Protein AF-A0A957PNC5-F1 (afdb_monomer)

Structure (mmCIF, N/CA/C/O backbone):
data_AF-A0A957PNC5-F1
#
_entry.id   AF-A0A957PNC5-F1
#
loop_
_atom_site.group_PDB
_atom_site.id
_atom_site.type_symbol
_atom_site.label_atom_id
_atom_site.label_alt_id
_atom_site.label_comp_id
_atom_site.label_asym_id
_atom_site.label_entity_id
_atom_site.label_seq_id
_atom_site.pdbx_PDB_ins_code
_atom_site.Cartn_x
_atom_site.Cartn_y
_atom_site.Cartn_z
_atom_site.occupancy
_atom_site.B_iso_or_equiv
_atom_site.auth_seq_id
_atom_site.auth_comp_id
_atom_site.auth_asym_id
_atom_site.auth_atom_id
_atom_site.pdbx_PDB_model_num
ATOM 1 N N . MET A 1 1 ? 0.873 13.621 4.300 1.00 61.62 1 MET A N 1
ATOM 2 C CA . MET A 1 1 ? 0.457 12.237 4.635 1.00 61.62 1 MET A CA 1
ATOM 3 C C . MET A 1 1 ? -0.164 11.619 3.386 1.00 61.62 1 MET A C 1
ATOM 5 O O . MET A 1 1 ? -0.632 12.381 2.552 1.00 61.62 1 MET A O 1
ATOM 9 N N . GLY A 1 2 ? -0.069 10.304 3.162 1.00 75.56 2 GLY A N 1
ATOM 10 C CA . GLY A 1 2 ? -0.577 9.691 1.921 1.00 75.56 2 GLY A CA 1
ATOM 11 C C . GLY A 1 2 ? -2.088 9.879 1.741 1.00 75.56 2 GLY A C 1
ATOM 12 O O . GLY A 1 2 ? -2.769 10.270 2.685 1.00 75.56 2 GLY A O 1
ATOM 13 N N . LYS A 1 3 ? -2.602 9.602 0.538 1.00 89.31 3 LYS A N 1
ATOM 14 C CA . LYS A 1 3 ? -4.032 9.680 0.212 1.00 89.31 3 LYS A CA 1
ATOM 15 C C . LYS A 1 3 ? -4.572 8.251 0.078 1.00 89.31 3 LYS A C 1
ATOM 17 O O . LYS A 1 3 ? -4.245 7.622 -0.924 1.00 89.31 3 LYS A O 1
ATOM 22 N N . PRO A 1 4 ? -5.286 7.711 1.083 1.00 94.00 4 PRO A N 1
ATOM 23 C CA . PRO A 1 4 ? -5.974 6.432 0.937 1.00 94.00 4 PRO A CA 1
ATOM 24 C C . PRO A 1 4 ? -7.058 6.541 -0.136 1.00 94.00 4 PRO A C 1
ATOM 26 O O . PRO A 1 4 ? -7.670 7.602 -0.276 1.00 94.00 4 PRO A O 1
ATOM 29 N N . ASP A 1 5 ? -7.314 5.452 -0.854 1.00 95.81 5 ASP A N 1
ATOM 30 C CA . ASP A 1 5 ? -8.393 5.384 -1.847 1.00 95.81 5 ASP A CA 1
ATOM 31 C C . ASP A 1 5 ? -9.758 5.319 -1.161 1.00 95.81 5 ASP A C 1
ATOM 33 O O . ASP A 1 5 ? -10.714 5.962 -1.591 1.00 95.81 5 ASP A O 1
ATOM 37 N N . PHE A 1 6 ? -9.823 4.599 -0.036 1.00 95.00 6 PHE A N 1
ATOM 38 C CA . PHE A 1 6 ? -11.012 4.520 0.804 1.00 95.00 6 PHE A CA 1
ATOM 39 C C . PHE A 1 6 ? -10.656 4.769 2.268 1.00 95.00 6 PHE A C 1
ATOM 41 O O . PHE A 1 6 ? -9.642 4.288 2.784 1.00 95.00 6 PHE A O 1
ATOM 48 N N . VAL A 1 7 ? -11.525 5.506 2.956 1.00 95.62 7 VAL A N 1
ATOM 49 C CA . VAL A 1 7 ? -11.371 5.840 4.373 1.00 95.62 7 VAL A CA 1
ATOM 50 C C . VAL A 1 7 ? -12.671 5.521 5.098 1.00 95.62 7 VAL A C 1
ATOM 52 O O . VAL A 1 7 ? -13.740 5.953 4.676 1.00 95.62 7 VAL A O 1
ATOM 55 N N . PHE A 1 8 ? -12.569 4.812 6.222 1.00 94.38 8 PHE A N 1
ATOM 56 C CA . PHE A 1 8 ? -13.682 4.544 7.134 1.00 94.38 8 PHE A CA 1
ATOM 57 C C . PHE A 1 8 ? -13.349 5.153 8.503 1.00 94.38 8 PHE A C 1
ATOM 59 O O . PHE A 1 8 ? -12.725 4.490 9.338 1.00 94.38 8 PHE A O 1
ATOM 66 N N . PRO A 1 9 ? -13.706 6.432 8.746 1.00 94.12 9 PRO A N 1
ATOM 67 C CA . PRO A 1 9 ? -13.248 7.162 9.928 1.00 94.12 9 PRO A CA 1
ATOM 68 C C . PRO A 1 9 ? -13.722 6.562 11.254 1.00 94.12 9 PRO A C 1
ATOM 70 O O . PRO A 1 9 ? -12.939 6.492 12.198 1.00 94.12 9 PRO A O 1
ATOM 73 N N . LYS A 1 10 ? -14.973 6.077 11.320 1.00 94.50 10 LYS A N 1
ATOM 74 C CA . LYS A 1 10 ? -15.556 5.493 12.545 1.00 94.50 10 LYS A CA 1
ATOM 75 C C . LYS A 1 10 ? -14.763 4.278 13.035 1.00 94.50 10 LYS A C 1
ATOM 77 O O . LYS A 1 10 ? -14.557 4.117 14.229 1.00 94.50 10 LYS A O 1
ATOM 82 N N . GLN A 1 11 ? -14.286 3.456 12.107 1.00 93.81 11 GLN A N 1
ATOM 83 C CA . GLN A 1 11 ? -13.492 2.259 12.376 1.00 93.81 11 GLN A CA 1
ATOM 84 C C . GLN A 1 11 ? -11.975 2.522 12.334 1.00 93.81 11 GLN A C 1
ATOM 86 O O . GLN A 1 11 ? -11.191 1.595 12.530 1.00 93.81 11 GLN A O 1
ATOM 91 N N . LYS A 1 12 ? -11.550 3.761 12.044 1.00 94.94 12 LYS A N 1
ATOM 92 C CA . LYS A 1 12 ? -10.154 4.148 11.786 1.00 94.94 12 LYS A CA 1
ATOM 93 C C . LYS A 1 12 ? -9.460 3.245 10.759 1.00 94.94 12 LYS A C 1
ATOM 95 O O . LYS A 1 12 ? -8.335 2.798 10.977 1.00 94.94 12 LYS A O 1
ATOM 100 N N . ILE A 1 13 ? -10.106 2.978 9.623 1.00 95.50 13 ILE A N 1
ATOM 101 C CA . ILE A 1 13 ? -9.521 2.172 8.539 1.00 95.50 13 ILE A CA 1
ATOM 102 C C . ILE A 1 13 ? -9.119 3.070 7.370 1.00 95.50 13 ILE A C 1
ATOM 104 O O . ILE A 1 13 ? -9.923 3.867 6.888 1.00 95.50 13 ILE A O 1
ATOM 108 N N . ALA A 1 14 ? -7.890 2.893 6.888 1.00 96.62 14 ALA A N 1
ATOM 109 C CA . ALA A 1 14 ? -7.391 3.470 5.646 1.00 96.62 14 ALA A CA 1
ATOM 110 C C . ALA A 1 14 ? -7.044 2.333 4.677 1.00 96.62 14 ALA A C 1
ATOM 112 O O . ALA A 1 14 ? -6.178 1.508 4.983 1.00 96.62 14 ALA A O 1
ATOM 113 N N . LEU A 1 15 ? -7.724 2.280 3.532 1.00 95.62 15 LEU A N 1
ATOM 114 C CA . LEU A 1 15 ? -7.517 1.263 2.505 1.00 95.62 15 LEU A CA 1
ATOM 115 C C . LEU A 1 15 ? -6.841 1.879 1.278 1.00 95.62 15 LEU A C 1
ATOM 117 O O . LEU A 1 15 ? -7.287 2.905 0.765 1.00 95.62 15 LEU A O 1
ATOM 121 N N . PHE A 1 16 ? -5.778 1.224 0.820 1.00 96.69 16 PHE A N 1
ATOM 122 C CA . PHE A 1 16 ? -5.029 1.572 -0.383 1.00 96.69 16 PHE A CA 1
ATOM 123 C C . PHE A 1 16 ? -5.155 0.459 -1.424 1.00 96.69 16 PHE A C 1
ATOM 125 O O . PHE A 1 16 ? -5.068 -0.726 -1.082 1.00 96.69 16 PHE A O 1
ATOM 132 N N . VAL A 1 17 ? -5.328 0.847 -2.683 1.00 96.00 17 VAL A N 1
ATOM 133 C CA . VAL A 1 17 ? -5.268 -0.025 -3.852 1.00 96.00 17 VAL A CA 1
ATOM 134 C C . VAL A 1 17 ? -3.953 0.245 -4.578 1.00 96.00 17 VAL A C 1
ATOM 136 O O . VAL A 1 17 ? -3.796 1.229 -5.294 1.00 96.00 17 VAL A O 1
ATOM 139 N N . ASP A 1 18 ? -2.989 -0.648 -4.385 1.00 95.69 18 ASP A N 1
ATOM 140 C CA . ASP A 1 18 ? -1.640 -0.486 -4.906 1.00 95.69 18 ASP A CA 1
ATOM 141 C C . ASP A 1 18 ? -1.533 -1.032 -6.329 1.00 95.69 18 ASP A C 1
ATOM 143 O O . ASP A 1 18 ? -1.593 -2.245 -6.570 1.00 95.69 18 ASP A O 1
ATOM 147 N N . GLY A 1 19 ? -1.293 -0.135 -7.284 1.00 94.31 19 GLY A N 1
ATOM 148 C CA . GLY A 1 19 ? -0.875 -0.522 -8.628 1.00 94.31 19 GLY A CA 1
ATOM 149 C C . GLY A 1 19 ? 0.451 -1.293 -8.600 1.00 94.31 19 GLY A C 1
ATOM 150 O O . GLY A 1 19 ? 1.427 -0.842 -7.991 1.00 94.31 19 GLY A O 1
ATOM 151 N N . CYS A 1 20 ? 0.523 -2.454 -9.259 1.00 93.06 20 CYS A N 1
ATOM 152 C CA . CYS A 1 20 ? 1.673 -3.351 -9.145 1.00 93.06 20 CYS A CA 1
ATOM 153 C C . CYS A 1 20 ? 2.947 -2.727 -9.692 1.00 93.06 20 CYS A C 1
ATOM 155 O O . CYS A 1 20 ? 4.012 -2.906 -9.105 1.00 93.06 20 CYS A O 1
ATOM 157 N N . PHE A 1 21 ? 2.833 -1.978 -10.785 1.00 91.94 21 PHE A N 1
ATOM 158 C CA . PHE A 1 21 ? 3.963 -1.260 -11.349 1.00 91.94 21 PHE A CA 1
ATOM 159 C C . PHE A 1 21 ? 4.436 -0.144 -10.406 1.00 91.94 21 PHE A C 1
ATOM 161 O O . PHE A 1 21 ? 5.575 -0.158 -9.951 1.00 91.94 21 PHE A O 1
ATOM 168 N N . TRP A 1 22 ? 3.544 0.789 -10.055 1.00 91.81 22 TRP A N 1
ATOM 169 C CA . TRP A 1 22 ? 3.887 2.029 -9.347 1.00 91.81 22 TRP A CA 1
ATOM 170 C C . TRP A 1 22 ? 4.397 1.828 -7.923 1.00 91.81 22 TRP A C 1
ATOM 172 O O . TRP A 1 22 ? 5.264 2.582 -7.478 1.00 91.81 22 TRP A O 1
ATOM 182 N N . HIS A 1 23 ? 3.876 0.820 -7.226 1.00 92.31 23 HIS A N 1
ATOM 183 C CA . HIS A 1 23 ? 4.252 0.500 -5.847 1.00 92.31 23 HIS A CA 1
ATOM 184 C C . HIS A 1 23 ? 5.256 -0.664 -5.775 1.00 92.31 23 HIS A C 1
ATOM 186 O O . HIS A 1 23 ? 5.693 -1.063 -4.697 1.00 92.31 23 HIS A O 1
ATOM 192 N N . GLY A 1 24 ? 5.659 -1.196 -6.936 1.00 88.94 24 GLY A N 1
ATOM 193 C CA . GLY A 1 24 ? 6.628 -2.274 -7.090 1.00 88.94 24 GLY A CA 1
ATOM 194 C C . GLY A 1 24 ? 6.224 -3.546 -6.351 1.00 88.94 24 GLY A C 1
ATOM 195 O O . GLY A 1 24 ? 6.826 -3.910 -5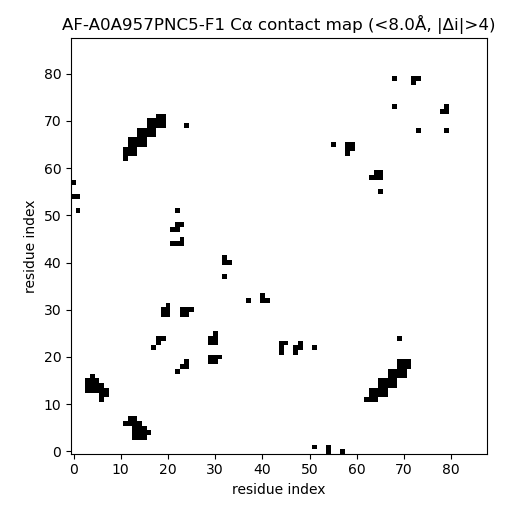.338 1.00 88.94 24 GLY A O 1
ATOM 196 N N . CYS A 1 25 ? 5.221 -4.216 -6.914 1.00 90.00 25 CYS A N 1
ATOM 197 C CA . CYS A 1 25 ? 4.657 -5.475 -6.450 1.00 90.00 25 CYS A CA 1
ATOM 198 C C . CYS A 1 25 ? 5.742 -6.501 -6.088 1.00 90.00 25 CYS A C 1
ATOM 200 O O . CYS A 1 25 ? 6.711 -6.647 -6.838 1.00 90.00 25 CYS A O 1
ATOM 202 N N . PRO A 1 26 ? 5.571 -7.247 -4.980 1.00 86.81 26 PRO A N 1
ATOM 203 C CA . PRO A 1 26 ? 6.518 -8.282 -4.572 1.00 86.81 26 PRO A CA 1
ATOM 204 C C . PRO A 1 26 ? 6.520 -9.504 -5.501 1.00 86.81 26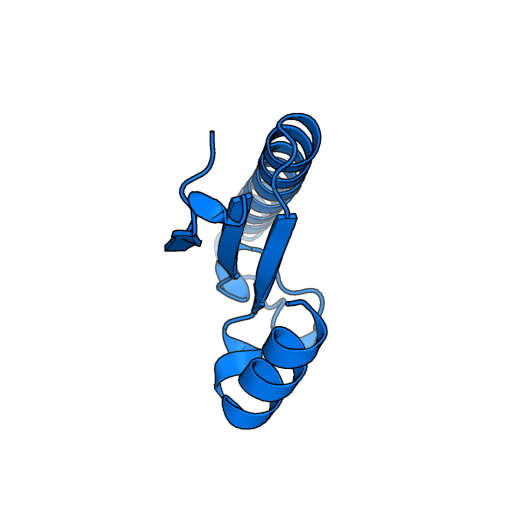 PRO A C 1
ATOM 206 O O . PRO A 1 26 ? 7.430 -10.322 -5.417 1.00 86.81 26 PRO A O 1
ATOM 209 N N . LEU A 1 27 ? 5.510 -9.661 -6.366 1.00 87.81 27 LEU A N 1
ATOM 210 C CA . LEU A 1 27 ? 5.455 -10.768 -7.317 1.00 87.81 27 LEU A CA 1
ATOM 211 C C . LEU A 1 27 ? 6.424 -10.521 -8.484 1.00 87.81 27 LEU A C 1
ATOM 213 O O . LEU A 1 27 ? 6.218 -9.551 -9.219 1.00 87.81 27 LEU A O 1
ATOM 217 N N . PRO A 1 28 ? 7.388 -11.429 -8.749 1.00 80.75 28 PRO A N 1
ATOM 218 C CA . PRO A 1 28 ? 8.399 -11.239 -9.795 1.00 80.75 28 PRO A CA 1
ATOM 219 C C . PRO A 1 28 ? 7.811 -10.960 -11.182 1.00 80.75 28 PRO A C 1
ATOM 221 O O . PRO A 1 28 ? 8.332 -10.145 -11.935 1.00 80.75 28 PRO A O 1
ATOM 224 N N . LYS A 1 29 ? 6.666 -11.582 -11.500 1.00 83.31 29 LYS A N 1
ATOM 225 C CA . LYS A 1 29 ? 5.953 -11.410 -12.778 1.00 83.31 29 LYS A CA 1
ATOM 226 C C . LYS A 1 29 ? 5.452 -9.980 -13.020 1.00 83.31 29 LYS A C 1
ATOM 228 O O . LYS A 1 29 ? 5.125 -9.644 -14.153 1.00 83.31 29 LYS A O 1
ATOM 233 N N . HIS A 1 30 ? 5.356 -9.158 -11.977 1.00 83.38 30 HIS A N 1
ATOM 234 C CA . HIS A 1 30 ? 4.870 -7.780 -12.053 1.00 83.38 30 HIS A CA 1
ATOM 235 C C . HIS A 1 30 ? 5.980 -6.742 -11.815 1.00 83.38 30 HIS A C 1
ATOM 237 O O . HIS A 1 30 ? 5.706 -5.545 -11.827 1.00 83.38 30 HIS A O 1
ATOM 243 N N . SER A 1 31 ? 7.229 -7.177 -11.615 1.00 74.88 31 SER A N 1
ATOM 244 C CA . SER A 1 31 ? 8.376 -6.306 -11.324 1.00 74.88 31 SER A CA 1
ATOM 245 C C . SER A 1 31 ? 9.159 -5.884 -12.579 1.00 74.88 31 SER A C 1
ATOM 247 O O . SER A 1 31 ? 10.334 -5.535 -12.485 1.00 74.88 31 SER A O 1
ATOM 249 N N . ASN A 1 32 ? 8.532 -5.915 -13.758 1.00 80.06 32 ASN A N 1
ATOM 250 C CA . ASN A 1 32 ? 9.200 -5.591 -15.019 1.00 80.06 32 ASN A CA 1
ATOM 251 C C . ASN A 1 32 ? 9.491 -4.088 -15.117 1.00 80.06 32 ASN A C 1
ATOM 253 O O . ASN A 1 32 ? 8.581 -3.274 -15.294 1.00 80.06 32 ASN A O 1
ATOM 257 N N . LEU A 1 33 ? 10.772 -3.725 -15.025 1.00 82.62 33 LEU A N 1
ATOM 258 C CA . LEU A 1 33 ? 11.231 -2.366 -15.294 1.00 82.62 33 LEU A CA 1
ATOM 259 C C . LEU A 1 33 ? 11.189 -2.083 -16.806 1.00 82.62 33 LEU A C 1
ATOM 261 O O . LEU A 1 33 ? 11.559 -2.951 -17.603 1.00 82.62 33 LEU A O 1
ATOM 265 N N . PRO A 1 34 ? 10.780 -0.874 -17.229 1.00 86.38 34 PRO A N 1
ATOM 266 C CA . PRO A 1 34 ? 10.864 -0.478 -18.627 1.00 86.38 34 PRO A CA 1
ATOM 267 C C . PRO A 1 34 ? 12.321 -0.509 -19.096 1.00 86.38 34 PRO A C 1
ATOM 269 O O . PRO A 1 34 ? 13.210 -0.062 -18.375 1.00 86.38 34 PRO A O 1
ATOM 272 N N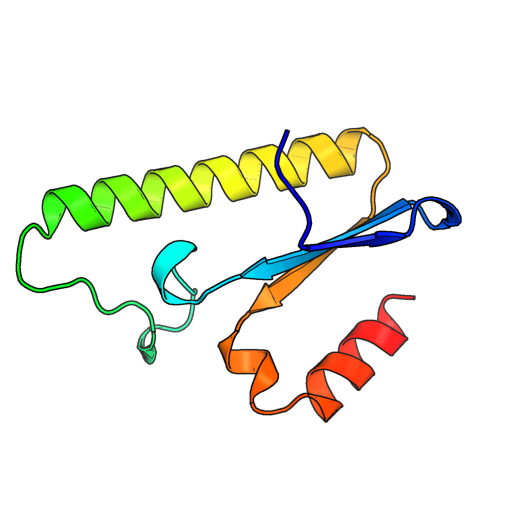 . LYS A 1 35 ? 12.574 -1.003 -20.315 1.00 87.31 35 LYS A N 1
ATOM 273 C CA . LYS A 1 35 ? 13.941 -1.110 -20.862 1.00 87.31 35 LYS A CA 1
ATOM 274 C C . LYS A 1 35 ? 14.642 0.247 -20.989 1.00 87.31 35 LYS A C 1
ATOM 276 O O . LYS A 1 35 ? 15.857 0.311 -20.824 1.00 87.31 35 LYS A O 1
ATOM 281 N N . ASN A 1 36 ? 13.875 1.308 -21.233 1.00 90.94 36 ASN A N 1
ATOM 282 C CA . ASN A 1 36 ? 14.372 2.678 -21.317 1.00 90.94 36 ASN A CA 1
ATOM 283 C C . ASN A 1 36 ? 14.357 3.338 -19.933 1.00 90.94 36 ASN A C 1
ATOM 285 O O . ASN A 1 36 ? 13.377 3.215 -19.199 1.00 90.94 36 ASN A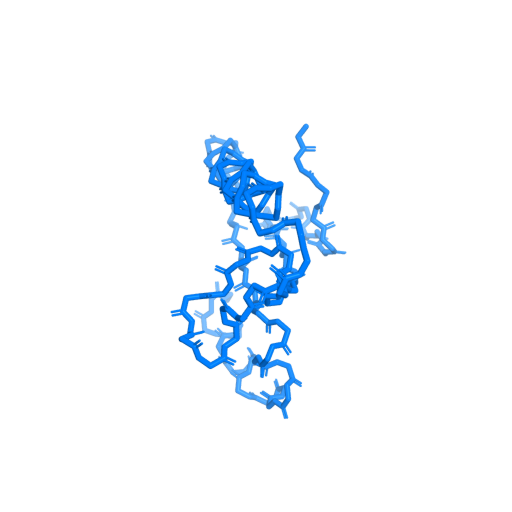 O 1
ATOM 289 N N . ASN A 1 37 ? 15.412 4.092 -19.609 1.00 90.75 37 ASN A N 1
ATOM 290 C CA . ASN A 1 37 ? 15.554 4.843 -18.354 1.00 90.75 37 ASN A CA 1
ATOM 291 C C . ASN A 1 37 ? 15.452 3.965 -17.092 1.00 90.75 37 ASN A C 1
ATOM 293 O O . ASN A 1 37 ? 14.841 4.358 -16.098 1.00 90.75 37 ASN A O 1
ATOM 297 N N . GLN A 1 38 ? 16.046 2.769 -17.123 1.00 91.38 38 GLN A N 1
ATOM 298 C CA . GLN A 1 38 ? 15.954 1.795 -16.028 1.00 91.38 38 GLN A CA 1
ATOM 299 C C . GLN A 1 38 ? 16.386 2.365 -14.676 1.00 91.38 38 GLN A C 1
ATOM 301 O O . GLN A 1 38 ? 15.696 2.152 -13.684 1.00 91.38 38 GLN A O 1
ATOM 306 N N . GLU A 1 39 ? 17.480 3.128 -14.630 1.00 92.50 39 GLU A N 1
ATOM 307 C CA . GLU A 1 39 ? 17.974 3.728 -13.386 1.00 92.50 39 GLU A CA 1
ATOM 308 C C . GLU A 1 39 ? 16.965 4.720 -12.790 1.00 92.50 39 GLU A C 1
ATOM 310 O O . GLU A 1 39 ? 16.686 4.694 -11.589 1.00 92.50 39 GLU A O 1
ATOM 315 N N . PHE A 1 40 ? 16.358 5.555 -13.640 1.00 93.44 40 PHE A N 1
ATOM 316 C CA . PHE A 1 40 ? 15.295 6.472 -13.233 1.00 93.44 40 PHE A CA 1
ATOM 317 C C . PHE A 1 40 ? 14.097 5.705 -12.667 1.00 93.44 40 PHE A C 1
ATOM 319 O O . PHE A 1 40 ? 13.603 6.045 -11.591 1.00 93.44 40 PHE A O 1
ATOM 326 N N . TRP A 1 41 ? 13.644 4.655 -13.357 1.00 92.69 41 TRP A N 1
ATOM 327 C CA . TRP A 1 41 ? 12.514 3.849 -12.899 1.00 92.69 41 TRP A CA 1
ATOM 328 C C . TRP A 1 41 ? 12.823 3.113 -11.597 1.00 92.69 41 TRP A C 1
ATOM 330 O O . TRP A 1 41 ? 11.998 3.143 -10.688 1.00 92.69 41 TRP A O 1
ATOM 340 N N . ALA A 1 42 ? 14.013 2.531 -11.455 1.00 90.88 42 ALA A N 1
ATOM 341 C CA . ALA A 1 42 ? 14.441 1.879 -10.223 1.00 90.88 42 ALA A CA 1
ATOM 342 C C . ALA A 1 42 ? 14.423 2.858 -9.037 1.00 90.88 42 ALA A C 1
ATOM 344 O O . ALA A 1 42 ? 13.796 2.574 -8.014 1.00 90.88 42 ALA A O 1
ATOM 345 N N . LYS A 1 43 ? 15.014 4.051 -9.202 1.00 94.50 43 LYS A N 1
ATOM 346 C CA . LYS A 1 43 ? 15.001 5.115 -8.183 1.00 94.50 43 LYS A CA 1
ATOM 347 C C . LYS A 1 43 ? 13.578 5.572 -7.852 1.00 94.50 43 LYS A C 1
ATOM 349 O O . LYS A 1 43 ? 13.227 5.690 -6.679 1.00 94.50 43 LYS A O 1
ATOM 354 N N . LYS A 1 44 ? 12.734 5.779 -8.867 1.00 93.69 44 LYS A N 1
ATOM 355 C CA . LYS A 1 44 ? 11.342 6.221 -8.697 1.00 93.69 44 LYS A CA 1
ATOM 356 C C . LYS A 1 44 ? 10.490 5.195 -7.951 1.00 93.69 44 LYS A C 1
ATOM 358 O O . LYS A 1 44 ? 9.775 5.556 -7.019 1.00 93.69 44 LYS A O 1
ATOM 363 N N . LEU A 1 45 ? 10.570 3.921 -8.333 1.00 93.38 45 LEU A N 1
ATOM 364 C CA . LEU A 1 45 ? 9.820 2.855 -7.668 1.00 93.38 45 LEU A CA 1
ATOM 365 C C . LEU A 1 45 ? 10.307 2.640 -6.234 1.00 93.38 45 LEU A C 1
ATOM 367 O O . LEU A 1 45 ? 9.490 2.418 -5.342 1.00 93.38 45 LEU A O 1
ATOM 371 N N . GLN A 1 46 ? 11.615 2.757 -5.991 1.00 93.81 46 GLN A N 1
ATOM 372 C CA . GLN A 1 46 ? 12.166 2.686 -4.642 1.00 93.81 46 GLN A CA 1
ATOM 373 C C . GLN A 1 46 ? 11.645 3.832 -3.760 1.00 93.81 46 GLN A C 1
ATOM 375 O O . GLN A 1 46 ? 11.126 3.578 -2.673 1.00 93.81 46 GLN A O 1
ATOM 380 N N . ALA A 1 47 ? 11.662 5.070 -4.260 1.00 95.50 47 ALA A N 1
ATOM 381 C CA . ALA A 1 47 ? 11.103 6.219 -3.549 1.00 95.50 47 ALA A CA 1
ATOM 382 C C . ALA A 1 47 ? 9.603 6.047 -3.239 1.00 95.50 47 ALA A C 1
ATOM 384 O O . ALA A 1 47 ? 9.156 6.377 -2.138 1.00 95.50 47 ALA A O 1
ATOM 385 N N . ASN A 1 48 ? 8.826 5.478 -4.169 1.00 94.88 48 ASN A N 1
ATOM 386 C CA . ASN A 1 48 ? 7.415 5.161 -3.934 1.00 94.88 48 ASN A CA 1
ATOM 387 C C . ASN A 1 48 ? 7.243 4.148 -2.793 1.00 94.88 48 ASN A C 1
ATOM 389 O O . ASN A 1 48 ? 6.474 4.409 -1.868 1.00 94.88 48 ASN A O 1
ATOM 393 N N . LYS A 1 49 ? 8.012 3.050 -2.801 1.00 94.12 49 LYS A N 1
ATOM 394 C CA . LYS A 1 49 ? 8.001 2.040 -1.728 1.00 94.12 49 LYS A CA 1
ATOM 395 C C . LYS A 1 49 ? 8.351 2.635 -0.369 1.00 94.12 49 LYS A C 1
ATOM 397 O O . LYS A 1 49 ? 7.723 2.302 0.637 1.00 94.12 49 LYS A O 1
ATOM 402 N N . ASP A 1 50 ? 9.345 3.513 -0.315 1.00 95.81 50 ASP A N 1
ATOM 403 C CA . ASP A 1 50 ? 9.763 4.133 0.942 1.00 95.81 50 ASP A CA 1
ATOM 404 C C . ASP A 1 50 ? 8.708 5.118 1.456 1.00 95.81 50 ASP A C 1
ATOM 406 O O . ASP A 1 50 ? 8.382 5.117 2.649 1.00 95.81 50 ASP A O 1
ATOM 410 N N . ARG A 1 51 ? 8.067 5.866 0.550 1.00 95.44 51 ARG A N 1
ATOM 411 C CA . ARG A 1 51 ? 6.897 6.689 0.874 1.00 95.44 51 ARG A CA 1
ATOM 412 C C . ARG A 1 51 ? 5.742 5.841 1.404 1.00 95.44 51 ARG A C 1
ATOM 414 O O . ARG A 1 51 ? 5.114 6.218 2.390 1.00 95.44 51 ARG A O 1
ATOM 421 N N . ASP A 1 52 ? 5.472 4.691 0.797 1.00 95.69 52 ASP A N 1
ATOM 422 C CA . ASP A 1 52 ? 4.411 3.776 1.217 1.00 95.69 52 ASP A CA 1
ATOM 423 C C . ASP A 1 52 ? 4.642 3.220 2.622 1.00 95.69 52 ASP A C 1
ATOM 425 O O . ASP A 1 52 ? 3.714 3.198 3.442 1.00 95.69 52 ASP A O 1
ATOM 429 N N . LYS A 1 53 ? 5.885 2.831 2.931 1.00 95.56 53 LYS A N 1
ATOM 430 C CA . LYS A 1 53 ? 6.299 2.409 4.276 1.00 95.56 53 LYS A CA 1
ATOM 431 C C . LYS A 1 53 ? 6.134 3.540 5.286 1.00 95.56 53 LYS A C 1
ATOM 433 O O . LYS A 1 53 ? 5.570 3.317 6.358 1.00 95.56 53 LYS A O 1
ATOM 438 N N . PHE A 1 54 ? 6.582 4.749 4.939 1.00 96.81 54 PHE A N 1
ATOM 439 C CA . PHE A 1 54 ? 6.437 5.935 5.780 1.00 96.81 54 PHE A CA 1
ATOM 440 C C . PHE A 1 54 ? 4.962 6.210 6.098 1.00 96.81 54 PHE A C 1
ATOM 442 O O . PHE A 1 54 ? 4.582 6.246 7.265 1.00 96.81 54 PHE A O 1
ATOM 449 N N . VAL A 1 55 ? 4.110 6.321 5.075 1.00 96.50 55 VAL A N 1
ATOM 450 C CA . VAL A 1 55 ? 2.672 6.593 5.237 1.00 96.50 55 VAL A CA 1
ATOM 451 C C . VAL A 1 55 ? 1.996 5.521 6.086 1.00 96.50 55 VAL A C 1
ATOM 453 O O 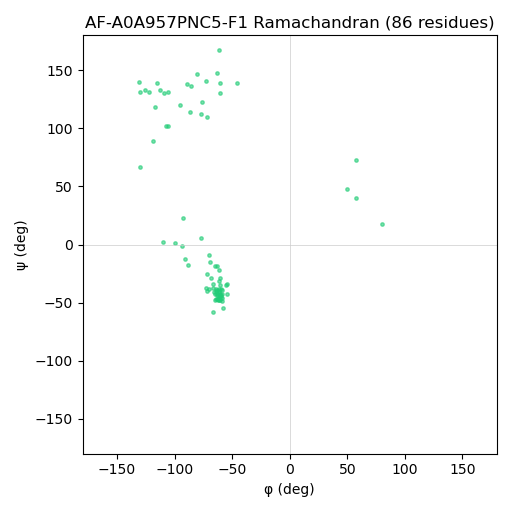. VAL A 1 55 ? 1.251 5.851 7.006 1.00 96.50 55 VAL A O 1
ATOM 456 N N . THR A 1 56 ? 2.281 4.247 5.809 1.00 96.50 56 THR A N 1
ATOM 457 C CA . THR A 1 56 ? 1.715 3.121 6.564 1.00 96.50 56 THR A CA 1
ATOM 458 C C . THR A 1 56 ? 2.089 3.212 8.042 1.00 96.50 56 THR A C 1
ATOM 460 O O . THR A 1 56 ? 1.239 3.012 8.908 1.00 96.50 56 THR A O 1
ATOM 463 N N . ARG A 1 57 ? 3.350 3.540 8.344 1.00 97.19 57 ARG A N 1
ATOM 464 C CA . ARG A 1 57 ? 3.833 3.698 9.718 1.00 97.19 57 ARG A CA 1
ATOM 465 C C . ARG A 1 57 ? 3.156 4.867 10.428 1.00 97.19 57 ARG A C 1
ATOM 467 O O . ARG A 1 57 ? 2.696 4.687 11.550 1.00 97.19 57 ARG A O 1
ATOM 474 N N . GLU A 1 58 ? 3.079 6.035 9.798 1.00 97.38 58 GLU A N 1
ATOM 475 C CA . GLU A 1 58 ? 2.482 7.216 10.434 1.00 97.38 58 GLU A CA 1
ATOM 476 C C . GLU A 1 58 ? 0.979 7.031 10.687 1.00 97.38 58 GLU A C 1
ATOM 478 O O . GLU A 1 58 ? 0.501 7.332 11.777 1.00 97.38 58 GLU A O 1
ATOM 483 N N . LEU A 1 59 ? 0.238 6.433 9.748 1.00 96.31 59 LEU A N 1
ATOM 484 C CA . LEU A 1 59 ? -1.173 6.096 9.963 1.00 96.31 59 LEU A CA 1
ATOM 485 C C . LEU A 1 59 ? -1.355 5.109 11.124 1.00 96.31 59 LEU A C 1
ATOM 487 O O . LEU A 1 59 ? -2.209 5.320 11.984 1.00 96.31 59 LEU A O 1
ATOM 491 N N . A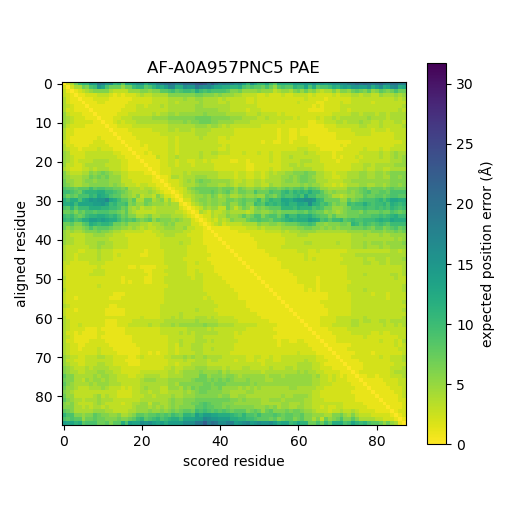RG A 1 60 ? -0.515 4.069 11.201 1.00 96.12 60 ARG A N 1
ATOM 492 C CA . ARG A 1 60 ? -0.548 3.111 12.317 1.00 96.12 60 ARG A CA 1
ATOM 493 C C . ARG A 1 60 ? -0.258 3.774 13.664 1.00 96.12 60 ARG A C 1
ATOM 495 O O . ARG A 1 60 ? -0.955 3.474 14.627 1.00 96.12 60 ARG A O 1
ATOM 502 N N . LYS A 1 61 ? 0.707 4.701 13.737 1.00 97.19 61 LYS A N 1
ATOM 503 C CA . LYS A 1 61 ? 0.988 5.482 14.961 1.00 97.19 61 LYS A CA 1
ATOM 504 C C . LYS A 1 61 ? -0.214 6.311 15.414 1.00 97.19 61 LYS A C 1
ATOM 506 O O . LYS A 1 61 ? -0.452 6.440 16.606 1.00 97.19 61 LYS A O 1
ATOM 511 N N . LEU A 1 62 ? -0.9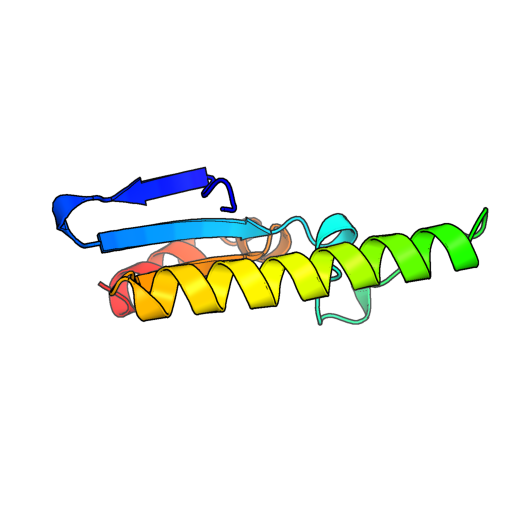95 6.830 14.468 1.00 95.81 62 LEU A N 1
ATOM 512 C CA . LEU A 1 62 ? -2.235 7.565 14.734 1.00 95.81 62 LEU A CA 1
ATOM 513 C C . LEU A 1 62 ? -3.426 6.646 15.089 1.00 95.81 62 LEU A C 1
ATOM 515 O O . LEU A 1 62 ? -4.561 7.111 15.215 1.00 95.81 62 LEU A O 1
ATOM 519 N N . GLY A 1 63 ? -3.192 5.339 15.237 1.00 96.38 63 GLY A N 1
ATOM 520 C CA . GLY A 1 63 ? -4.210 4.352 15.587 1.00 96.38 63 GLY A CA 1
ATOM 521 C C . GLY A 1 63 ? -5.079 3.905 14.413 1.00 96.38 63 GLY A C 1
ATOM 522 O O . GLY A 1 63 ? -6.158 3.361 14.642 1.00 96.38 63 GLY A O 1
ATOM 523 N N . TRP A 1 64 ? -4.647 4.133 13.168 1.00 96.62 64 TRP A N 1
ATOM 524 C CA . TRP A 1 64 ? -5.363 3.648 11.989 1.00 96.62 64 TRP A CA 1
ATOM 525 C C . TRP A 1 64 ? -4.960 2.219 11.626 1.00 96.62 64 TRP A C 1
ATOM 527 O O . TRP A 1 64 ? -3.778 1.873 11.540 1.00 96.62 64 TRP A O 1
ATOM 537 N N . ARG A 1 65 ? -5.960 1.399 11.303 1.00 95.31 65 ARG A N 1
ATOM 538 C CA . ARG A 1 65 ? -5.775 0.125 10.612 1.00 95.31 65 ARG A CA 1
ATOM 539 C C . ARG A 1 65 ? -5.527 0.410 9.131 1.00 95.31 65 ARG A C 1
ATOM 541 O O . ARG A 1 65 ? -6.413 0.870 8.417 1.00 95.31 65 ARG A O 1
ATOM 548 N N . VAL A 1 66 ? -4.310 0.131 8.673 1.00 96.00 66 VAL A N 1
ATOM 549 C CA . VAL A 1 66 ? -3.924 0.293 7.263 1.00 96.00 66 VAL A CA 1
ATOM 550 C C . VAL A 1 66 ? -4.082 -1.033 6.534 1.00 96.00 66 VAL A C 1
ATOM 552 O O . VAL A 1 66 ? -3.421 -2.013 6.886 1.00 96.00 66 VAL A O 1
ATOM 555 N N . VAL A 1 67 ? -4.925 -1.041 5.507 1.00 95.44 67 VAL A N 1
ATOM 556 C CA . VAL A 1 67 ? -5.162 -2.181 4.621 1.00 95.44 67 VAL A CA 1
ATOM 557 C C . VAL A 1 67 ? -4.639 -1.827 3.236 1.00 95.44 67 VAL A C 1
ATOM 559 O O . VAL A 1 67 ? -4.910 -0.742 2.733 1.00 95.44 67 VAL A O 1
ATOM 562 N N . ARG A 1 68 ? -3.877 -2.728 2.615 1.00 94.56 68 ARG A N 1
ATOM 563 C CA . ARG A 1 68 ? -3.402 -2.557 1.238 1.00 94.56 68 ARG A CA 1
ATOM 564 C C . ARG A 1 68 ? -3.802 -3.772 0.411 1.00 94.56 68 ARG A C 1
ATOM 566 O O . ARG A 1 68 ? -3.644 -4.907 0.871 1.00 94.56 68 ARG A O 1
ATOM 573 N N . VAL A 1 69 ? -4.353 -3.520 -0.768 1.00 95.25 69 VAL A N 1
ATOM 574 C CA . VAL A 1 69 ? -4.765 -4.526 -1.751 1.00 95.25 69 VAL A CA 1
ATOM 575 C C . VAL A 1 69 ? -4.029 -4.229 -3.044 1.00 95.25 69 VAL A C 1
ATOM 577 O O . VAL A 1 69 ? -4.026 -3.090 -3.494 1.00 95.25 69 VAL A O 1
ATOM 580 N N . TRP A 1 70 ? -3.408 -5.230 -3.651 1.00 95.38 70 TRP A N 1
ATOM 581 C CA . TRP A 1 70 ? -2.737 -5.045 -4.933 1.00 95.38 70 TRP A CA 1
ATOM 582 C C . TRP A 1 70 ? -3.729 -5.091 -6.096 1.00 95.38 70 TRP A C 1
ATOM 584 O O . TRP A 1 70 ? -4.656 -5.900 -6.088 1.00 95.38 70 TRP A O 1
ATOM 594 N N . GLU A 1 71 ? -3.483 -4.317 -7.157 1.00 94.44 71 GLU A N 1
ATOM 595 C CA . GLU A 1 71 ? -4.346 -4.310 -8.354 1.00 94.44 71 GLU A CA 1
ATOM 596 C C . GLU A 1 71 ? -4.541 -5.718 -8.949 1.00 94.44 71 GLU A C 1
ATOM 598 O O . GLU A 1 71 ? -5.617 -6.049 -9.436 1.00 94.44 71 GLU A O 1
ATOM 603 N N . HIS A 1 72 ? -3.525 -6.587 -8.878 1.00 93.06 72 HIS A N 1
ATOM 604 C CA . HIS A 1 72 ? -3.621 -7.941 -9.417 1.00 93.06 72 HIS A CA 1
ATOM 605 C C . HIS A 1 72 ? -4.535 -8.849 -8.584 1.00 93.06 72 HIS A C 1
ATOM 607 O O . HIS A 1 72 ? -5.078 -9.808 -9.130 1.00 93.06 72 HIS A O 1
ATOM 613 N N . GLU A 1 73 ? -4.713 -8.565 -7.288 1.00 93.38 73 GLU A N 1
ATOM 614 C CA . GLU A 1 73 ? -5.659 -9.292 -6.435 1.00 93.38 73 GLU A CA 1
ATOM 615 C C . GLU A 1 73 ? -7.104 -8.980 -6.858 1.00 93.38 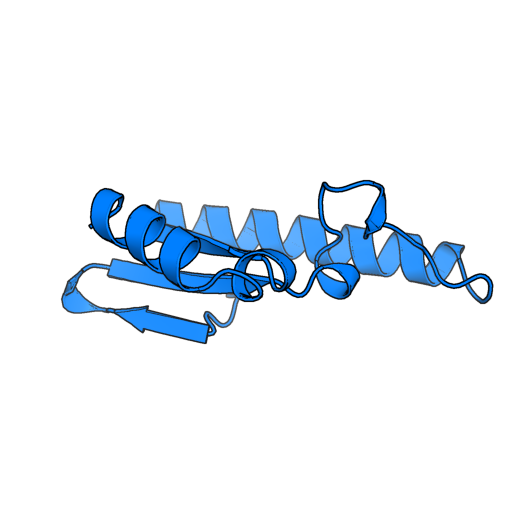73 GLU A C 1
ATOM 617 O O . GLU A 1 73 ? -7.970 -9.845 -6.755 1.00 93.38 73 GLU A O 1
ATOM 622 N N . LEU A 1 74 ? -7.361 -7.789 -7.418 1.00 92.81 74 LEU A N 1
ATOM 623 C CA . LEU A 1 74 ? -8.689 -7.373 -7.888 1.00 92.81 74 LEU A CA 1
ATOM 624 C C . LEU A 1 74 ? -9.173 -8.126 -9.136 1.00 92.81 74 LEU A C 1
ATOM 626 O O . LEU A 1 74 ? -10.346 -8.025 -9.478 1.00 92.81 74 LEU A O 1
ATOM 630 N N . LYS A 1 75 ? -8.316 -8.933 -9.780 1.00 92.50 75 LYS A N 1
ATOM 631 C CA . LYS A 1 75 ? -8.748 -9.916 -10.793 1.00 92.50 75 LYS A CA 1
ATOM 632 C C . LYS A 1 75 ? -9.626 -11.026 -10.198 1.00 92.50 75 LYS A C 1
ATOM 634 O O . LYS A 1 75 ? -10.324 -11.702 -10.942 1.00 92.50 75 LYS A O 1
ATOM 639 N N . PHE A 1 76 ? -9.571 -11.203 -8.876 1.00 94.25 76 PHE A N 1
ATOM 640 C CA . PHE A 1 76 ? -10.334 -12.181 -8.098 1.00 94.25 76 PHE A CA 1
ATOM 641 C C . PHE A 1 76 ? -11.0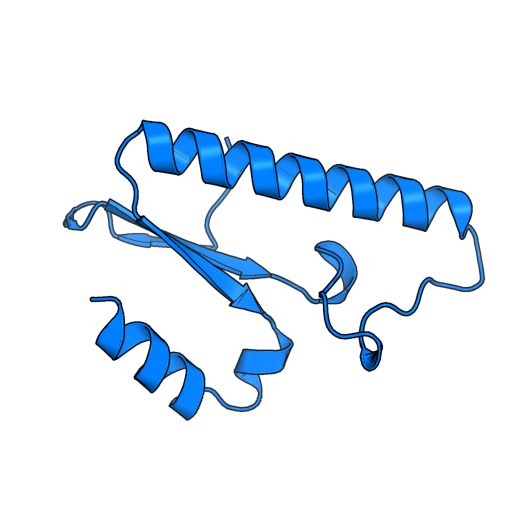17 -11.469 -6.915 1.00 94.25 76 PHE A C 1
ATOM 643 O O . PHE A 1 76 ? -10.627 -11.655 -5.751 1.00 94.25 76 PHE A O 1
ATOM 650 N N . PRO A 1 77 ? -11.986 -10.574 -7.189 1.00 92.25 77 PRO A N 1
ATOM 651 C CA . PRO A 1 77 ? -12.570 -9.689 -6.182 1.00 92.25 77 PRO A CA 1
ATOM 652 C C . PRO A 1 77 ? -13.243 -10.448 -5.029 1.00 92.25 77 PRO A C 1
ATOM 654 O O . PRO A 1 77 ? -13.237 -9.974 -3.895 1.00 92.25 77 PRO A O 1
ATOM 657 N N . GLU A 1 78 ? -13.754 -11.653 -5.269 1.00 95.25 78 GLU A N 1
ATOM 658 C CA . GLU A 1 78 ? -14.333 -12.535 -4.257 1.00 95.25 78 GLU A CA 1
ATOM 659 C C . GLU A 1 78 ? -13.318 -12.938 -3.175 1.00 95.25 78 GLU A C 1
ATOM 661 O O . GLU A 1 78 ? -13.646 -12.960 -1.985 1.00 95.25 78 GLU A O 1
ATOM 666 N N . LYS A 1 79 ? -12.054 -13.173 -3.556 1.00 92.06 79 LYS A N 1
ATOM 667 C CA . LYS A 1 79 ? -10.972 -13.499 -2.612 1.00 92.06 79 LYS A CA 1
ATOM 668 C C . LYS A 1 79 ? -10.574 -12.282 -1.792 1.00 92.06 79 LYS A C 1
ATOM 670 O O . LYS A 1 79 ? -10.351 -12.400 -0.586 1.00 92.06 79 LYS A O 1
ATOM 675 N N . VAL A 1 80 ? -10.526 -11.111 -2.428 1.00 92.81 80 VAL A N 1
ATOM 676 C CA . VAL A 1 80 ? -10.271 -9.838 -1.743 1.00 92.81 80 VAL A CA 1
ATOM 677 C C . VAL A 1 80 ? -11.382 -9.556 -0.739 1.00 92.81 80 VAL A C 1
ATOM 679 O O . VAL A 1 80 ? -11.093 -9.284 0.422 1.00 92.81 80 VAL A O 1
ATOM 682 N N . ALA A 1 81 ? -12.646 -9.704 -1.133 1.00 92.12 81 ALA A N 1
ATOM 683 C CA . ALA A 1 81 ? -13.783 -9.523 -0.239 1.00 92.12 81 ALA A CA 1
ATOM 684 C C . ALA A 1 81 ? -13.731 -10.493 0.953 1.00 92.12 81 ALA A C 1
ATOM 686 O O . ALA A 1 81 ? -13.896 -10.065 2.095 1.00 92.12 81 ALA A O 1
ATOM 687 N N . ALA A 1 82 ? -13.441 -11.778 0.724 1.00 92.25 82 ALA A N 1
ATOM 688 C CA . ALA A 1 82 ? -13.284 -12.760 1.798 1.00 92.25 82 ALA A CA 1
ATOM 689 C C . ALA A 1 82 ? -12.129 -12.411 2.755 1.00 92.25 82 ALA A C 1
ATOM 691 O O . ALA A 1 82 ? -12.274 -12.544 3.969 1.00 92.25 82 ALA A O 1
ATOM 692 N N . LYS A 1 83 ? -10.998 -11.926 2.226 1.00 88.50 83 LYS A N 1
ATOM 693 C CA . LYS A 1 83 ? -9.853 -11.433 3.011 1.00 88.50 83 LYS A CA 1
ATOM 694 C C . LYS A 1 83 ? -10.243 -10.221 3.860 1.00 88.50 83 LYS A C 1
ATOM 696 O O . LYS A 1 83 ? -9.960 -10.211 5.053 1.00 88.50 83 LYS A O 1
ATOM 701 N N . LEU A 1 84 ? -10.921 -9.232 3.273 1.00 89.31 84 LEU A N 1
ATOM 702 C CA . LEU A 1 84 ? -11.369 -8.024 3.974 1.00 89.31 84 LEU A CA 1
ATOM 703 C C . LEU A 1 84 ? -12.391 -8.341 5.074 1.00 89.31 84 LEU A C 1
ATOM 705 O O . LEU A 1 84 ? -12.267 -7.806 6.169 1.00 89.31 84 LEU A O 1
ATOM 709 N N . LYS A 1 85 ? -13.328 -9.268 4.836 1.00 88.62 85 LYS A N 1
ATOM 710 C CA . LYS A 1 85 ? -14.299 -9.734 5.846 1.00 88.62 85 LYS A CA 1
ATOM 711 C C . LYS A 1 85 ? -13.668 -10.394 7.075 1.00 88.62 85 LYS A C 1
ATOM 713 O O . LYS A 1 85 ? -14.331 -10.496 8.089 1.00 88.62 85 LYS A O 1
ATOM 718 N N . ARG A 1 86 ? -12.432 -10.896 6.986 1.00 83.50 86 ARG A N 1
ATOM 719 C CA . ARG A 1 86 ? -11.700 -11.448 8.145 1.00 83.50 86 ARG A CA 1
ATOM 720 C C . ARG A 1 86 ? -10.909 -10.383 8.902 1.00 83.50 86 ARG A C 1
ATOM 722 O O . ARG A 1 86 ? -10.452 -10.633 10.011 1.00 83.50 86 ARG A O 1
ATOM 729 N N . LEU A 1 87 ? -10.667 -9.237 8.266 1.00 77.94 87 LEU A N 1
ATOM 730 C CA . LEU A 1 87 ? -9.897 -8.131 8.829 1.00 77.94 87 LEU A CA 1
ATOM 731 C C . LEU A 1 87 ? -10.774 -7.127 9.581 1.00 77.94 87 LEU A C 1
ATOM 733 O O . LEU A 1 87 ? -10.213 -6.272 10.267 1.00 77.94 87 LEU A O 1
ATOM 737 N N . PHE A 1 88 ? -12.096 -7.204 9.435 1.00 73.94 88 PHE A N 1
ATOM 738 C CA . PHE A 1 88 ? -13.107 -6.385 10.106 1.00 73.94 88 PHE A CA 1
ATOM 739 C C . PHE A 1 88 ? -14.075 -7.295 10.848 1.00 73.94 88 PHE A C 1
ATOM 741 O O . PHE A 1 88 ? -14.497 -6.877 11.944 1.00 73.94 88 PHE A O 1
#

Secondary structure (DSSP, 8-state):
----SEEETTTTEEEEEE-TTTTT-SSGGG----STTHHHHHHHHHHHHHHHHHHHHHHHHTT-EEEEEETTGGGSHHHHHHHHHHH-

Solvent-accessible surface area (backbone atoms only — not comparable to full-atom values): 5126 Å² total; per-residue (Å²): 129,73,83,58,77,43,76,41,76,95,79,31,35,37,32,35,74,39,47,36,65,64,49,48,38,90,51,74,94,46,54,76,71,58,89,69,64,44,70,59,51,53,52,51,29,50,51,39,40,52,51,50,53,49,37,51,50,55,42,42,75,73,66,29,50,75,44,78,43,48,53,74,52,61,81,43,50,69,59,50,50,57,55,50,65,75,75,108

Mean predicted aligned error: 3.78 Å

Foldseek 3Di:
DDDAPDADVVQQEGEHEAECQQLPNPDPVSNDADPPPRVVSVVRNVVSPVVVVVVCVVSVVVVHDYHYHYPVCVVVVVVVVVVVVVVD

Radius of gyration: 14.48 Å; Cα contacts (8 Å, |Δi|>4): 92; chains: 1; bounding box: 34×26×37 Å

pLDDT: mean 91.7, std 6.16, range [61.62, 97.38]

Nearest PDB structures (foldseek):
  1vsr-assembly1_A  TM=9.536E-01  e=1.926E-05  Escherichia coli K-12
  1cw0-assembly1_A  TM=9.583E-01  e=3.820E-05  Escherichia coli
  8h0c-assembly1_A  TM=5.130E-01  e=2.682E+00  Vibrio alginolyticus
  3h86-assembly3_G-6  TM=3.820E-01  e=9.197E+00  Methanococcus maripaludis
  3tmk-assembly4_G  TM=3.607E-01  e=6.531E+00  Saccharomyces cerevisiae

Sequence (88 aa):
MGKPDFVFPKQKIALFVDGCFWHGCPLPKHSNLPKNNQEFWAKKLQANKDRDKFVTRELRKLGWRVVRVWEHELKFPEKVAAKLKRLF